Protein AF-A0A4V3N713-F1 (afdb_monomer)

Solvent-accessible surface area (backbone atoms only — not comparable to full-atom values): 6228 Å² total; per-residue (Å²): 130,63,72,67,76,34,68,59,47,44,50,29,63,74,66,36,92,89,49,89,70,81,82,90,82,59,93,72,34,17,29,60,46,79,50,85,93,51,100,53,91,20,24,35,52,76,50,43,65,58,53,52,61,76,55,60,89,72,93,76,85,87,87,91,72,35,75,45,27,55,36,70,90,65,61,43,41,74,67,60,35,52,52,21,45,52,52,41,52,52,47,65,76,67,57,84,77,85,131

Nearest PDB structures (foldseek):
  4tx1-assembly1_A  TM=9.940E-01  e=6.698E-11  Sinorhizobium meliloti 1021
  3dci-assembly1_A  TM=9.803E-01  e=1.260E-06  Agrobacterium fabrum str. C58

Sequence (99 aa):
HALEDRWPSVLGAELGGDVAVIAEGLNGRTTAFDDHLAGADRNGARVLPTILTSHAQLDLIVIMLGANDMKPWIHGNPVAAKQGMQRLIDIVRGHDYPF

Foldseek 3Di:
DDPCPDPQNVVDVVVPDVDDGDDPDDPLAALAFADPPDPDGNGCLVCVLVVCQVPPPDPDDDDDHDPNCCPVVRPNDSVVSVVSNVSSVVCVVPRDHDD

Structure (mmCIF, N/CA/C/O backbone):
data_AF-A0A4V3N713-F1
#
_entry.id   AF-A0A4V3N713-F1
#
loop_
_atom_site.group_PDB
_atom_site.id
_atom_site.type_symbol
_atom_site.label_atom_id
_atom_site.label_alt_id
_atom_site.label_comp_id
_atom_site.label_asym_id
_atom_site.label_entity_id
_atom_site.label_seq_id
_atom_site.pdbx_PDB_ins_code
_atom_site.Cartn_x
_atom_site.Cartn_y
_atom_site.Cartn_z
_atom_site.occupancy
_atom_site.B_iso_or_equiv
_atom_site.auth_seq_id
_atom_site.auth_comp_id
_atom_site.auth_asym_id
_atom_site.auth_atom_id
_atom_site.pdbx_PDB_model_num
ATOM 1 N N . HIS A 1 1 ? -11.988 -13.178 -7.560 1.00 74.50 1 HIS A N 1
ATOM 2 C CA . HIS A 1 1 ? -11.886 -13.787 -6.221 1.00 74.50 1 HIS A CA 1
ATOM 3 C C . HIS A 1 1 ? -13.016 -13.262 -5.370 1.00 74.50 1 HIS A C 1
ATOM 5 O O . HIS A 1 1 ? -13.341 -12.078 -5.519 1.00 74.50 1 HIS A O 1
ATOM 11 N N . ALA A 1 2 ? -13.611 -14.125 -4.548 1.00 93.75 2 ALA A N 1
ATOM 12 C CA . ALA A 1 2 ? -14.605 -13.695 -3.579 1.00 93.75 2 ALA A CA 1
ATOM 13 C C . ALA A 1 2 ? -13.947 -12.747 -2.554 1.00 93.75 2 ALA A C 1
ATOM 15 O O . ALA A 1 2 ? -12.719 -12.591 -2.545 1.00 93.75 2 ALA A O 1
ATOM 16 N N . LEU A 1 3 ? -14.738 -12.005 -1.783 1.00 92.81 3 LEU A N 1
ATOM 17 C CA . LEU A 1 3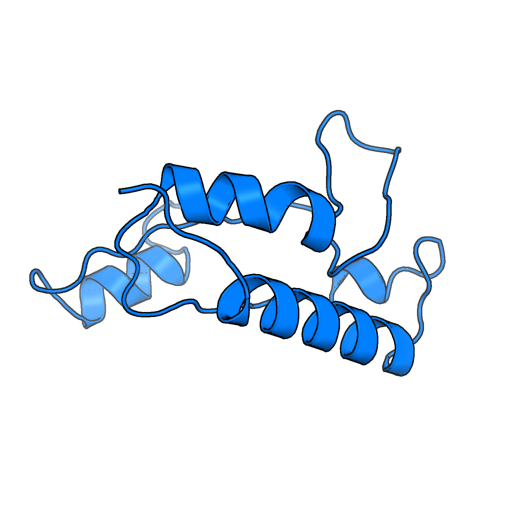 ? -14.188 -11.009 -0.856 1.00 92.81 3 LEU A CA 1
ATOM 18 C C . LEU A 1 3 ? -13.464 -11.707 0.302 1.00 92.81 3 LEU A C 1
ATOM 20 O O . LEU A 1 3 ? -12.347 -11.333 0.643 1.00 92.81 3 LEU A O 1
ATOM 24 N N . GLU A 1 4 ? -14.080 -12.761 0.815 1.00 95.81 4 GLU A N 1
ATOM 25 C CA . GLU A 1 4 ? -13.618 -13.650 1.874 1.00 95.81 4 GLU A CA 1
ATOM 26 C C . GLU A 1 4 ? -12.284 -14.342 1.562 1.00 95.81 4 GLU A C 1
ATOM 28 O O . GLU A 1 4 ? -11.499 -14.575 2.474 1.00 95.81 4 GLU A O 1
ATOM 33 N N . ASP A 1 5 ? -11.971 -14.581 0.285 1.00 96.19 5 ASP A N 1
ATOM 34 C CA . ASP A 1 5 ? -10.715 -15.221 -0.132 1.00 96.19 5 ASP A CA 1
ATOM 35 C C . ASP A 1 5 ? -9.510 -14.268 -0.078 1.00 96.19 5 ASP A C 1
ATOM 37 O O . ASP A 1 5 ? -8.359 -14.677 -0.258 1.00 96.19 5 ASP A O 1
ATOM 41 N N . ARG A 1 6 ? -9.744 -12.958 0.066 1.00 96.94 6 ARG A N 1
ATOM 42 C CA . ARG A 1 6 ? -8.663 -11.969 0.060 1.00 96.94 6 ARG A CA 1
ATOM 43 C C . ARG A 1 6 ? -7.937 -12.023 1.395 1.00 96.94 6 ARG A C 1
ATOM 45 O O . ARG A 1 6 ? -8.565 -11.975 2.447 1.00 96.94 6 ARG A O 1
ATOM 52 N N . TRP A 1 7 ? -6.606 -12.015 1.356 1.00 97.62 7 TRP A N 1
ATOM 53 C CA . TRP A 1 7 ? -5.785 -12.129 2.565 1.00 97.62 7 TRP A CA 1
ATOM 54 C C . TRP A 1 7 ? -6.136 -11.135 3.697 1.00 97.62 7 TRP A C 1
ATOM 56 O O . TRP A 1 7 ? -6.062 -11.568 4.843 1.00 97.62 7 TRP A O 1
ATOM 66 N N . PRO A 1 8 ? -6.564 -9.867 3.461 1.00 97.25 8 PRO A N 1
ATOM 67 C CA . PRO A 1 8 ? -6.963 -8.988 4.562 1.00 97.25 8 PRO A CA 1
ATOM 68 C C . PRO A 1 8 ? -8.266 -9.444 5.227 1.00 97.25 8 PRO A C 1
ATOM 70 O O . PRO A 1 8 ? -8.421 -9.299 6.433 1.00 97.25 8 PRO A O 1
ATOM 73 N N . SER A 1 9 ? -9.194 -10.015 4.453 1.00 96.62 9 SER A N 1
ATOM 74 C CA . SER A 1 9 ? -10.460 -10.549 4.963 1.00 96.62 9 SER A CA 1
ATOM 75 C C . SER A 1 9 ? -10.236 -11.823 5.771 1.00 96.62 9 SER A C 1
ATOM 77 O O . SER A 1 9 ? -10.789 -11.945 6.859 1.00 96.62 9 SER A O 1
ATOM 79 N N . VAL A 1 10 ? -9.363 -12.718 5.293 1.00 97.12 10 VAL A N 1
ATOM 80 C CA . VAL A 1 10 ? -8.922 -13.891 6.065 1.00 97.12 10 VAL A CA 1
ATOM 81 C C . VAL A 1 10 ? -8.222 -13.450 7.353 1.00 97.12 10 VAL A C 1
ATOM 83 O O . VAL A 1 10 ? -8.580 -13.916 8.426 1.00 97.12 10 VAL A O 1
ATOM 86 N N . LEU A 1 11 ? -7.285 -12.496 7.277 1.00 97.06 11 LEU A N 1
ATOM 87 C CA . LEU A 1 11 ? -6.589 -11.969 8.455 1.00 97.06 11 LEU A CA 1
ATOM 88 C C . LEU A 1 11 ? -7.565 -11.384 9.485 1.00 97.06 11 LEU A C 1
ATOM 90 O O . LEU A 1 11 ? -7.436 -11.671 10.670 1.00 97.06 11 LEU A O 1
ATOM 94 N N . GLY A 1 12 ? -8.538 -10.584 9.043 1.00 96.56 12 GLY A N 1
ATOM 95 C CA . GLY A 1 12 ? -9.554 -10.019 9.930 1.00 96.56 12 GLY A CA 1
ATOM 96 C C . GLY A 1 12 ? -10.416 -11.091 10.598 1.00 96.56 12 GLY A C 1
ATOM 97 O O . GLY A 1 12 ? -10.673 -11.006 11.794 1.00 96.56 12 GLY A O 1
ATOM 98 N N . ALA A 1 13 ? -10.813 -12.132 9.858 1.00 95.25 13 ALA A N 1
ATOM 99 C CA . ALA A 1 13 ? -11.582 -13.244 10.415 1.00 95.25 13 ALA A CA 1
ATOM 100 C C . ALA A 1 13 ? -10.798 -14.029 11.483 1.00 95.25 13 ALA A C 1
ATOM 102 O O . ALA A 1 13 ? -11.367 -14.382 12.512 1.00 95.25 13 ALA A O 1
ATOM 103 N N . GLU A 1 14 ? -9.500 -14.258 11.263 1.00 96.75 14 GLU A N 1
ATOM 104 C CA . GLU A 1 14 ? -8.629 -14.986 12.198 1.00 96.75 14 GLU A CA 1
ATOM 105 C C . GLU A 1 14 ? -8.262 -14.165 13.448 1.00 96.75 14 GLU A C 1
ATOM 107 O O . GLU A 1 14 ? -8.112 -14.726 14.532 1.00 96.75 14 GLU A O 1
ATOM 112 N N . LEU A 1 15 ? -8.128 -12.836 13.329 1.00 95.69 15 LEU A N 1
ATOM 113 C CA . LEU A 1 15 ? -7.857 -11.949 14.471 1.00 95.69 15 LEU A CA 1
ATOM 114 C C . LEU A 1 15 ? -9.101 -11.672 15.332 1.00 95.69 15 LEU A C 1
ATOM 116 O O . LEU A 1 15 ? -8.965 -11.298 16.496 1.00 95.69 15 LEU A O 1
ATOM 120 N N . GLY A 1 16 ? -10.303 -11.877 14.789 1.00 92.06 16 GLY A N 1
ATOM 121 C CA . GLY A 1 16 ? -11.561 -11.698 15.510 1.00 92.06 16 GLY A CA 1
ATOM 122 C C . GLY A 1 16 ? -12.034 -10.241 15.596 1.00 92.06 16 GLY A C 1
ATOM 123 O O . GLY A 1 16 ? -11.601 -9.370 14.847 1.00 92.06 16 GLY A O 1
ATOM 124 N N . GLY A 1 17 ? -12.988 -9.978 16.497 1.00 88.69 17 GLY A N 1
ATOM 125 C CA . GLY A 1 17 ? -13.733 -8.710 16.553 1.00 88.69 17 GLY A CA 1
ATOM 126 C C . GLY A 1 17 ? -12.985 -7.511 17.144 1.00 88.69 17 GLY A C 1
ATOM 127 O O . GLY A 1 17 ? -13.477 -6.391 17.032 1.00 88.69 17 GLY A O 1
ATOM 128 N N . ASP A 1 18 ? -11.817 -7.729 17.747 1.00 90.88 18 ASP A N 1
ATOM 129 C CA . ASP A 1 18 ? -11.049 -6.674 18.419 1.00 90.88 18 ASP A CA 1
ATOM 130 C C . ASP A 1 18 ? -10.133 -5.894 17.459 1.00 90.88 18 ASP A C 1
ATOM 132 O O . ASP A 1 18 ? -9.562 -4.874 17.840 1.00 90.88 18 ASP A O 1
ATOM 136 N N . VAL A 1 19 ? -9.985 -6.355 16.210 1.00 95.00 19 VAL A N 1
ATOM 137 C CA . VAL A 1 19 ? -9.116 -5.731 15.205 1.00 95.00 19 VAL A CA 1
ATOM 138 C C . VAL A 1 19 ? -9.916 -5.353 13.963 1.00 95.00 19 VAL A C 1
ATOM 140 O O . VAL A 1 19 ? -10.470 -6.204 13.268 1.00 95.00 19 VAL A O 1
ATOM 143 N N . ALA A 1 20 ? -9.916 -4.064 13.625 1.00 95.38 20 ALA A N 1
ATOM 144 C CA . ALA A 1 20 ? -10.453 -3.577 12.361 1.00 95.38 20 ALA A CA 1
ATOM 145 C C . ALA A 1 20 ? -9.375 -3.640 11.266 1.00 95.38 20 ALA A C 1
ATOM 147 O O . ALA A 1 20 ? -8.390 -2.905 11.301 1.00 95.38 20 ALA A O 1
AT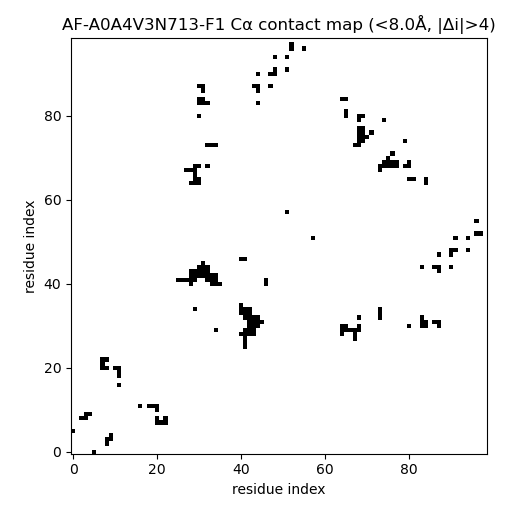OM 148 N N . VAL A 1 21 ? -9.559 -4.511 10.269 1.00 96.94 21 VAL A N 1
ATOM 149 C CA . VAL A 1 21 ? -8.639 -4.626 9.125 1.00 96.94 21 VAL A CA 1
ATOM 150 C C . VAL A 1 21 ? -9.154 -3.807 7.942 1.00 96.94 21 VAL A C 1
ATOM 152 O O . VAL A 1 21 ? -10.246 -4.053 7.431 1.00 96.94 21 VAL A O 1
ATOM 155 N N . ILE A 1 22 ? -8.337 -2.866 7.462 1.00 97.31 22 ILE A N 1
ATOM 156 C CA . ILE A 1 22 ? -8.644 -2.012 6.306 1.00 97.31 22 ILE A CA 1
ATOM 157 C C . ILE A 1 22 ? -7.826 -2.479 5.095 1.00 97.31 22 ILE A C 1
ATOM 159 O O . ILE A 1 22 ? -6.597 -2.546 5.135 1.00 97.31 22 ILE A O 1
ATOM 163 N N . ALA A 1 23 ? -8.507 -2.808 3.994 1.00 97.50 23 ALA A N 1
ATOM 164 C CA . ALA A 1 23 ? -7.878 -3.319 2.778 1.00 97.50 23 ALA A CA 1
ATOM 165 C C . ALA A 1 23 ? -7.635 -2.209 1.737 1.00 97.50 23 ALA A C 1
ATOM 167 O O . ALA A 1 23 ? -8.521 -1.876 0.956 1.00 97.50 23 ALA A O 1
ATOM 168 N N . GLU A 1 24 ? -6.400 -1.708 1.659 1.00 97.81 24 GLU A N 1
ATOM 169 C CA . GLU A 1 24 ? -5.970 -0.657 0.716 1.00 97.81 24 GLU A CA 1
ATOM 170 C C . GLU A 1 24 ? -5.146 -1.213 -0.460 1.00 97.81 24 GLU A C 1
ATOM 172 O O . GLU A 1 24 ? -3.997 -0.834 -0.704 1.00 97.81 24 GLU A O 1
ATOM 177 N N . GLY A 1 25 ? -5.722 -2.165 -1.197 1.00 96.19 25 GLY A N 1
ATOM 178 C CA . GLY A 1 25 ? -5.086 -2.792 -2.361 1.00 96.19 25 GLY A CA 1
ATOM 179 C C . GLY A 1 25 ? -5.428 -2.093 -3.681 1.00 96.19 25 GLY A C 1
ATOM 180 O O . GLY A 1 25 ? -6.598 -1.972 -4.029 1.00 96.19 25 GLY A O 1
ATOM 181 N N . LEU A 1 26 ? -4.413 -1.711 -4.467 1.00 96.75 26 LEU A N 1
ATOM 182 C CA . LEU A 1 26 ? -4.588 -1.159 -5.819 1.00 96.75 26 LEU A CA 1
ATOM 183 C C . LEU A 1 26 ? -3.772 -1.947 -6.846 1.00 96.75 26 LEU A C 1
ATOM 185 O O . LEU A 1 26 ? -2.543 -2.029 -6.770 1.00 96.75 26 LEU A O 1
ATOM 189 N N . ASN A 1 27 ? -4.457 -2.481 -7.856 1.00 96.00 27 ASN A N 1
ATOM 190 C CA . ASN A 1 27 ? -3.815 -3.215 -8.941 1.00 96.00 27 ASN A CA 1
ATOM 191 C C . ASN A 1 27 ? -2.821 -2.328 -9.693 1.00 96.00 27 ASN A C 1
ATOM 193 O O . ASN A 1 27 ? -3.164 -1.247 -10.175 1.00 96.00 27 ASN A O 1
ATOM 197 N N . GLY A 1 28 ? -1.596 -2.832 -9.840 1.00 95.56 28 GLY A N 1
ATOM 198 C CA . GLY A 1 28 ? -0.509 -2.132 -10.517 1.00 95.56 28 GLY A CA 1
ATOM 199 C C . GLY A 1 28 ? 0.247 -1.126 -9.650 1.00 95.56 28 GLY A C 1
ATOM 200 O O . GLY A 1 28 ? 1.209 -0.556 -10.151 1.00 95.56 28 GLY A O 1
ATOM 201 N N . ARG A 1 29 ? -0.129 -0.931 -8.374 1.00 97.75 29 ARG A N 1
ATOM 202 C CA . ARG A 1 29 ?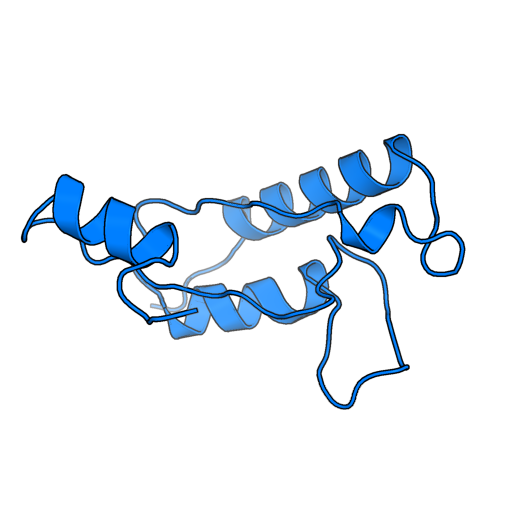 0.599 -0.036 -7.464 1.00 97.75 29 ARG A CA 1
ATOM 203 C C . ARG A 1 29 ? 2.069 -0.455 -7.356 1.00 97.75 29 ARG A C 1
ATOM 205 O O . ARG A 1 29 ? 2.368 -1.635 -7.147 1.00 97.75 29 ARG A O 1
ATOM 212 N N . THR A 1 30 ? 2.962 0.506 -7.532 1.00 97.75 30 THR A N 1
ATOM 213 C CA . THR A 1 30 ? 4.410 0.377 -7.340 1.00 97.75 30 THR A CA 1
ATOM 214 C C . THR A 1 30 ? 4.776 0.904 -5.952 1.00 97.75 30 THR A C 1
ATOM 216 O O . THR A 1 30 ? 3.945 1.517 -5.275 1.00 97.75 30 THR A O 1
ATOM 219 N N . THR A 1 31 ? 6.015 0.701 -5.508 1.0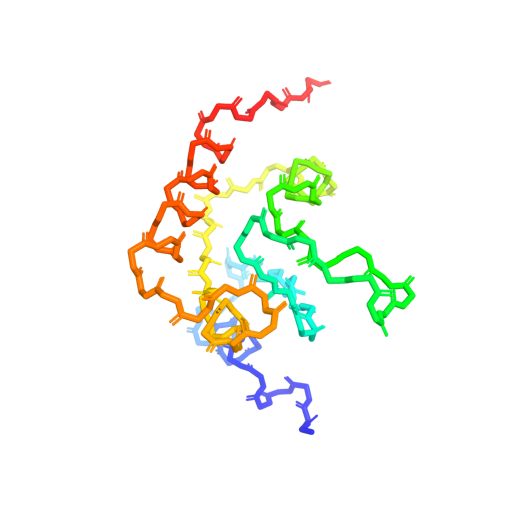0 98.19 31 THR A N 1
ATOM 220 C CA . THR A 1 31 ? 6.472 1.313 -4.254 1.00 98.19 31 THR A CA 1
ATOM 221 C C . THR A 1 31 ? 6.528 2.841 -4.355 1.00 98.19 31 THR A C 1
ATOM 223 O O . THR A 1 31 ? 5.871 3.524 -3.576 1.00 98.19 31 THR A O 1
ATOM 226 N N . ALA A 1 32 ? 7.262 3.393 -5.325 1.00 97.38 32 ALA A N 1
ATOM 227 C CA . ALA A 1 32 ? 7.469 4.840 -5.451 1.00 97.38 32 ALA A CA 1
ATOM 228 C C . ALA A 1 32 ? 7.608 5.335 -6.907 1.00 97.38 32 ALA A C 1
ATOM 230 O O . ALA A 1 32 ? 8.122 6.429 -7.141 1.00 97.38 32 ALA A O 1
ATOM 231 N N . PHE A 1 33 ? 7.178 4.539 -7.889 1.00 96.12 33 PHE A N 1
ATOM 232 C CA . PHE A 1 33 ? 7.385 4.810 -9.315 1.00 96.12 33 PHE A CA 1
ATOM 233 C C . PHE A 1 33 ? 6.078 5.141 -10.033 1.00 96.12 33 PHE A C 1
ATOM 235 O O . PHE A 1 33 ? 5.019 4.596 -9.719 1.00 96.12 33 PHE A O 1
ATOM 242 N N . ASP A 1 34 ? 6.161 6.000 -11.040 1.00 94.19 34 ASP A N 1
ATOM 243 C CA . ASP A 1 34 ? 4.996 6.369 -11.832 1.00 94.19 34 ASP A CA 1
ATOM 244 C C . ASP A 1 34 ? 4.654 5.308 -12.880 1.00 94.19 34 ASP A C 1
ATOM 246 O O . ASP A 1 34 ? 5.523 4.766 -13.560 1.00 94.19 34 ASP A O 1
ATOM 250 N N . ASP A 1 35 ? 3.357 5.029 -13.006 1.00 91.69 35 ASP A N 1
ATOM 251 C CA . ASP A 1 35 ? 2.772 4.234 -14.083 1.00 91.69 35 ASP A CA 1
ATOM 252 C C . ASP A 1 35 ? 1.589 5.019 -14.658 1.00 91.69 35 ASP A C 1
ATOM 254 O O . ASP A 1 35 ? 0.495 5.027 -14.095 1.00 91.69 35 ASP A O 1
ATOM 258 N N . HIS A 1 36 ? 1.822 5.703 -15.778 1.00 90.19 36 HIS A N 1
ATOM 259 C CA . HIS A 1 36 ? 0.821 6.544 -16.442 1.00 90.19 36 HIS A CA 1
ATOM 260 C C . HIS A 1 36 ? -0.134 5.759 -17.352 1.00 90.19 36 HIS A C 1
ATOM 262 O O . HIS A 1 36 ? -0.975 6.355 -18.021 1.00 90.19 36 HIS A O 1
ATOM 268 N N . LEU A 1 37 ? -0.020 4.428 -17.408 1.00 88.50 37 LEU A N 1
ATOM 269 C CA . LEU A 1 37 ? -0.850 3.592 -18.281 1.00 88.50 37 LEU A CA 1
ATOM 270 C C . LEU A 1 37 ? -2.231 3.280 -17.683 1.00 88.50 37 LEU A C 1
ATOM 272 O O . LEU A 1 37 ? -3.030 2.583 -18.308 1.00 88.50 37 LEU A O 1
ATOM 276 N N . ALA A 1 38 ? -2.522 3.763 -16.474 1.00 87.38 38 ALA A N 1
ATOM 277 C CA . ALA A 1 38 ? -3.807 3.596 -15.808 1.00 87.38 38 ALA A CA 1
ATOM 278 C C . ALA A 1 38 ? -4.419 4.945 -15.422 1.00 87.38 38 ALA A C 1
ATOM 280 O O . ALA A 1 38 ? -3.714 5.910 -15.156 1.00 87.38 38 ALA A O 1
ATOM 281 N N . GLY A 1 39 ? -5.751 4.990 -15.326 1.00 89.88 39 GLY A N 1
ATOM 282 C CA . GLY A 1 39 ? -6.486 6.184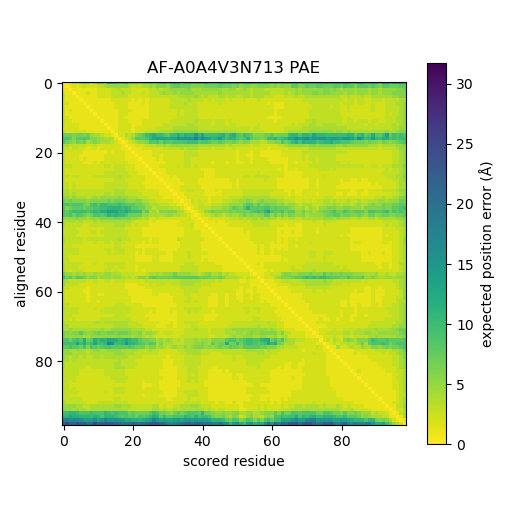 -14.885 1.00 89.88 39 GLY A CA 1
ATOM 283 C C . GLY A 1 39 ? -6.408 6.468 -13.379 1.00 89.88 39 GLY A C 1
ATOM 284 O O . GLY A 1 39 ? -7.072 7.382 -12.907 1.00 89.88 39 GLY A O 1
ATOM 285 N N . ALA A 1 40 ? -5.643 5.678 -12.624 1.00 94.25 40 ALA A N 1
ATOM 286 C CA . ALA A 1 40 ? -5.438 5.846 -11.190 1.00 94.25 40 ALA A CA 1
ATOM 287 C C . ALA A 1 40 ? -3.949 6.039 -10.901 1.00 94.25 40 ALA A C 1
ATOM 289 O O . ALA A 1 40 ? -3.113 5.399 -11.543 1.00 94.25 40 ALA A O 1
ATOM 290 N N . ASP A 1 41 ? -3.628 6.862 -9.903 1.00 96.25 41 ASP A N 1
ATOM 291 C CA . ASP A 1 41 ? -2.247 7.021 -9.460 1.00 96.25 41 ASP A CA 1
ATOM 292 C C . ASP A 1 41 ? -1.758 5.741 -8.765 1.00 96.25 41 ASP A C 1
ATOM 294 O O . ASP A 1 41 ? -2.269 5.318 -7.725 1.00 96.25 41 ASP A O 1
ATOM 298 N N . ARG A 1 42 ? -0.773 5.096 -9.390 1.00 96.50 42 ARG A N 1
ATOM 299 C CA . ARG A 1 42 ? -0.154 3.848 -8.933 1.00 96.50 42 ARG A CA 1
ATOM 300 C C . ARG A 1 42 ? 1.136 4.070 -8.153 1.00 96.50 42 ARG A C 1
ATOM 302 O O . ARG A 1 42 ? 1.720 3.086 -7.699 1.00 96.50 42 ARG A O 1
ATOM 309 N N . ASN A 1 43 ? 1.570 5.311 -7.965 1.00 97.88 43 ASN A N 1
ATOM 310 C CA . ASN A 1 43 ? 2.748 5.618 -7.172 1.00 97.88 43 ASN A CA 1
ATOM 311 C C . ASN A 1 43 ? 2.413 5.529 -5.678 1.00 97.88 43 ASN A C 1
ATOM 313 O O . ASN A 1 43 ? 1.812 6.444 -5.112 1.00 97.88 43 ASN A O 1
ATOM 317 N N . GLY A 1 44 ? 2.817 4.428 -5.032 1.00 97.94 44 GLY A N 1
ATOM 318 C CA . GLY A 1 44 ? 2.549 4.182 -3.615 1.00 97.94 44 GLY A CA 1
ATOM 319 C C . GLY A 1 44 ? 2.985 5.337 -2.714 1.00 97.94 44 GLY A C 1
ATOM 320 O O . GLY A 1 44 ? 2.206 5.790 -1.882 1.00 97.94 44 GLY A O 1
ATOM 321 N N . ALA A 1 45 ? 4.190 5.867 -2.921 1.00 98.31 45 ALA A N 1
ATOM 322 C CA . ALA A 1 45 ? 4.738 6.950 -2.111 1.00 98.31 45 ALA A CA 1
ATOM 323 C C . ALA A 1 45 ? 3.953 8.261 -2.240 1.00 98.31 45 A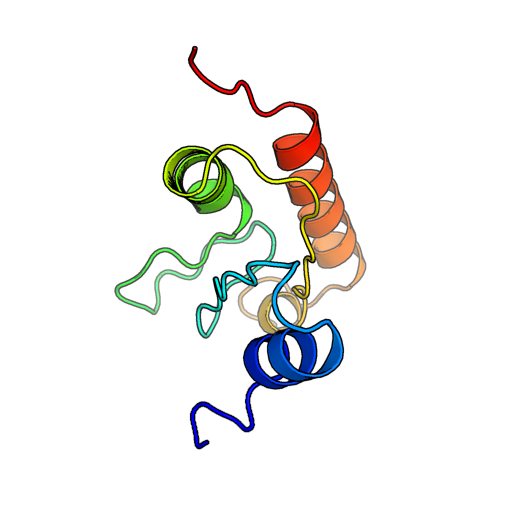LA A C 1
ATOM 325 O O . ALA A 1 45 ? 3.884 9.022 -1.277 1.00 98.31 45 ALA A O 1
ATOM 326 N N . ARG A 1 46 ? 3.352 8.532 -3.404 1.00 97.69 46 ARG A N 1
ATOM 327 C CA . ARG A 1 46 ? 2.547 9.743 -3.600 1.00 97.69 46 ARG A CA 1
ATOM 328 C C . ARG A 1 46 ? 1.180 9.640 -2.932 1.00 97.69 46 ARG A C 1
ATOM 330 O O . ARG A 1 46 ? 0.731 10.609 -2.331 1.00 97.69 46 ARG A O 1
ATOM 337 N N . VAL A 1 47 ? 0.535 8.478 -3.021 1.00 97.69 47 VAL A N 1
ATOM 338 C CA . VAL A 1 47 ? -0.831 8.287 -2.504 1.00 97.69 47 VAL A CA 1
ATOM 339 C C . VAL A 1 47 ? -0.873 7.953 -1.012 1.00 97.69 47 VAL A C 1
ATOM 341 O O . VAL A 1 47 ? -1.876 8.220 -0.354 1.00 97.69 47 VAL A O 1
ATOM 344 N N . LEU A 1 48 ? 0.203 7.379 -0.463 1.00 97.88 48 LEU A N 1
ATOM 345 C CA . LEU A 1 48 ? 0.236 6.881 0.912 1.00 97.88 48 LEU A CA 1
ATOM 346 C C . LEU A 1 48 ? -0.108 7.946 1.972 1.00 97.88 48 LEU A C 1
ATOM 348 O O . LEU A 1 48 ? -0.934 7.625 2.820 1.00 97.88 48 LEU A O 1
ATOM 352 N N . PRO A 1 49 ? 0.409 9.193 1.938 1.00 97.19 49 PRO A N 1
ATOM 353 C CA . PRO A 1 49 ? 0.040 10.203 2.935 1.00 97.19 49 PRO A CA 1
ATOM 354 C C . PRO A 1 49 ? -1.469 10.468 2.994 1.00 97.19 49 PRO A C 1
ATOM 356 O O . PRO A 1 49 ? -2.040 10.590 4.074 1.00 97.19 49 PRO A O 1
ATOM 359 N N . THR A 1 50 ? -2.139 10.507 1.838 1.00 96.81 50 THR A N 1
ATOM 360 C CA . THR A 1 50 ? -3.595 10.677 1.778 1.00 96.81 50 THR A CA 1
ATOM 361 C C . THR A 1 50 ? -4.310 9.486 2.407 1.00 96.81 50 THR A C 1
ATOM 363 O O . THR A 1 50 ? -5.208 9.691 3.215 1.00 96.81 50 THR A O 1
ATOM 366 N N . ILE A 1 51 ? -3.879 8.259 2.096 1.00 97.19 51 ILE A N 1
ATOM 367 C CA . ILE A 1 51 ? -4.454 7.029 2.662 1.00 97.19 51 ILE A CA 1
ATOM 368 C C . ILE A 1 51 ? -4.292 6.998 4.190 1.00 97.19 51 ILE A C 1
ATOM 370 O O . ILE A 1 51 ? -5.251 6.691 4.894 1.00 97.19 51 ILE A O 1
ATOM 374 N N . LEU A 1 52 ? -3.108 7.351 4.705 1.00 97.12 52 LEU A N 1
ATOM 375 C CA . LEU A 1 52 ? -2.836 7.394 6.146 1.00 97.12 52 LEU A CA 1
ATOM 376 C C . LEU A 1 52 ? -3.758 8.380 6.867 1.00 97.12 52 LEU A C 1
ATOM 378 O O . LEU A 1 52 ? -4.321 8.042 7.903 1.00 97.12 52 LEU A O 1
ATOM 382 N N . THR A 1 53 ? -3.954 9.577 6.311 1.00 96.25 53 THR A N 1
ATOM 383 C CA . THR A 1 53 ? -4.865 10.568 6.898 1.00 96.25 53 THR A CA 1
ATOM 384 C C . THR A 1 53 ? -6.333 10.158 6.765 1.00 96.25 53 THR A C 1
ATOM 386 O O . THR A 1 53 ? -7.110 10.389 7.686 1.00 96.25 53 THR A O 1
ATOM 389 N N . SER A 1 54 ? -6.739 9.539 5.651 1.00 96.06 54 SER A N 1
ATOM 390 C CA . SER A 1 54 ? -8.125 9.085 5.454 1.00 96.06 54 SER A CA 1
ATOM 391 C C . SER A 1 54 ? -8.547 7.994 6.439 1.00 96.06 54 SER A C 1
ATOM 393 O O . SER A 1 54 ? -9.712 7.957 6.823 1.00 96.06 54 SER A O 1
ATOM 395 N N . HIS A 1 55 ? -7.608 7.148 6.863 1.00 95.75 55 HIS A N 1
ATOM 396 C CA . HIS A 1 55 ? -7.838 6.071 7.831 1.00 95.75 55 HIS A CA 1
ATOM 397 C C . HIS A 1 55 ? -7.178 6.354 9.184 1.00 95.75 55 HIS A C 1
ATOM 399 O O . HIS A 1 55 ? -6.799 5.415 9.875 1.00 95.75 55 HIS A O 1
ATOM 405 N N . ALA A 1 56 ? -6.976 7.630 9.531 1.00 91.44 56 ALA A N 1
ATOM 406 C CA . ALA A 1 56 ? -6.234 8.033 10.724 1.00 91.44 56 ALA A CA 1
ATOM 407 C C . ALA A 1 56 ? -6.725 7.327 12.001 1.00 91.44 56 ALA A C 1
ATOM 409 O O . ALA A 1 56 ? -7.906 7.008 12.125 1.00 91.44 56 ALA A O 1
ATOM 410 N N . GLN A 1 57 ? -5.802 7.169 12.961 1.00 88.50 57 GLN A N 1
ATOM 411 C CA . GLN A 1 57 ? -5.860 6.218 14.088 1.00 88.50 57 GLN A CA 1
ATOM 412 C C . GLN A 1 57 ? -5.511 4.776 13.668 1.00 88.50 57 GLN A C 1
ATOM 414 O O . GLN A 1 57 ? -6.288 3.847 13.856 1.00 88.50 57 GLN A O 1
ATOM 419 N N . LEU A 1 58 ? -4.314 4.596 13.091 1.00 93.94 58 LEU A N 1
ATOM 420 C CA . LEU A 1 58 ? -3.769 3.289 12.702 1.00 93.94 58 LEU A CA 1
ATOM 421 C C . LEU A 1 58 ? -2.765 2.780 13.743 1.00 93.94 58 LEU A C 1
ATOM 423 O O . LEU A 1 58 ? -1.753 3.435 13.988 1.00 93.94 58 LEU A O 1
ATOM 427 N N . ASP A 1 59 ? -2.988 1.579 14.274 1.00 95.31 59 ASP A N 1
ATOM 428 C CA . ASP A 1 59 ? -2.051 0.920 15.200 1.00 95.31 59 ASP A CA 1
ATOM 429 C C . ASP A 1 59 ? -0.961 0.110 14.477 1.00 95.31 59 ASP A C 1
ATOM 431 O O . ASP A 1 59 ? 0.161 -0.038 14.966 1.00 95.31 59 ASP A O 1
ATOM 435 N N . LEU A 1 60 ? -1.282 -0.430 13.296 1.00 96.19 60 LEU A N 1
ATOM 436 C CA . LEU A 1 60 ? -0.391 -1.270 12.500 1.00 96.19 60 LEU A CA 1
ATOM 437 C C . LEU A 1 60 ? -0.612 -1.036 11.005 1.00 96.19 60 LEU A C 1
ATOM 439 O O . LEU A 1 60 ? -1.741 -0.975 10.526 1.00 96.19 60 LEU A O 1
ATOM 443 N N . ILE A 1 61 ? 0.487 -0.983 10.251 1.00 97.69 61 ILE A N 1
ATOM 444 C CA . ILE A 1 61 ? 0.471 -0.891 8.789 1.00 97.69 61 ILE A CA 1
ATOM 445 C C . ILE A 1 61 ? 1.253 -2.069 8.213 1.00 97.69 61 ILE A C 1
ATOM 447 O O . ILE A 1 61 ? 2.426 -2.269 8.527 1.00 97.69 61 ILE A O 1
ATOM 451 N N . VAL A 1 62 ? 0.606 -2.827 7.327 1.00 98.12 62 VAL A N 1
ATOM 452 C CA . VAL A 1 62 ? 1.218 -3.937 6.589 1.00 98.12 62 VAL A CA 1
ATOM 453 C C . VAL A 1 62 ? 1.412 -3.515 5.137 1.00 98.12 62 VAL A C 1
ATOM 455 O O . VAL A 1 62 ? 0.444 -3.251 4.425 1.00 98.12 62 VAL A O 1
ATOM 458 N N . ILE A 1 63 ? 2.665 -3.466 4.677 1.00 98.06 63 ILE A N 1
ATOM 459 C CA . ILE A 1 63 ? 3.000 -3.098 3.295 1.00 98.06 63 ILE A CA 1
ATOM 460 C C . ILE A 1 63 ? 3.470 -4.336 2.534 1.00 98.06 63 ILE A C 1
ATOM 462 O O . ILE A 1 63 ? 4.513 -4.909 2.840 1.00 98.06 63 ILE A O 1
ATOM 466 N N . MET A 1 64 ? 2.724 -4.706 1.492 1.00 98.06 64 MET A N 1
ATOM 467 C CA . MET A 1 64 ? 3.085 -5.776 0.560 1.00 98.06 64 MET A CA 1
ATOM 468 C C . MET A 1 64 ? 3.122 -5.224 -0.872 1.00 98.06 64 MET A C 1
ATOM 470 O O . MET A 1 64 ? 2.139 -5.281 -1.608 1.00 98.06 64 MET A O 1
ATOM 474 N N . LEU A 1 65 ? 4.263 -4.643 -1.252 1.00 98.06 65 LEU A N 1
ATOM 475 C CA . LEU A 1 65 ? 4.528 -4.051 -2.572 1.00 98.06 65 LEU A CA 1
ATOM 476 C C . LEU A 1 65 ? 5.915 -4.464 -3.089 1.00 98.06 65 LEU A C 1
ATOM 478 O O . LEU A 1 65 ? 6.704 -5.056 -2.358 1.00 98.06 65 LEU A O 1
ATOM 482 N N . GLY A 1 66 ? 6.202 -4.165 -4.360 1.00 96.62 66 GLY A N 1
ATOM 483 C CA . GLY A 1 66 ? 7.464 -4.506 -5.033 1.00 96.62 66 GLY A CA 1
ATOM 484 C C . GLY A 1 66 ? 7.289 -5.370 -6.285 1.00 96.62 66 GLY A C 1
ATOM 485 O O . GLY A 1 66 ? 8.157 -5.388 -7.152 1.00 96.62 66 GLY A O 1
ATOM 486 N N . ALA A 1 67 ? 6.154 -6.064 -6.429 1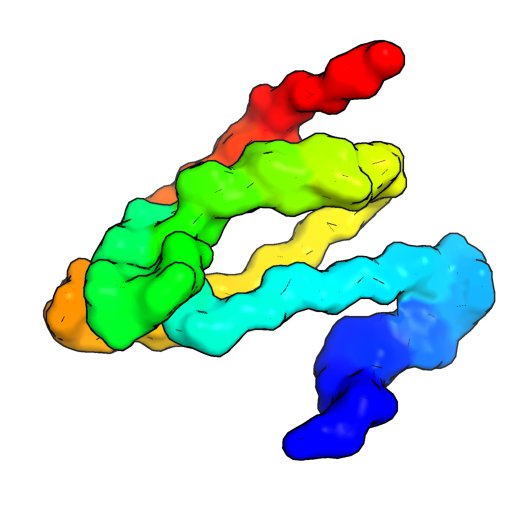.00 97.19 67 ALA A N 1
ATOM 487 C CA . ALA A 1 67 ? 5.912 -6.930 -7.586 1.00 97.19 67 ALA A CA 1
ATOM 488 C C . ALA A 1 67 ? 5.813 -6.143 -8.908 1.00 97.19 67 ALA A C 1
ATOM 490 O O . ALA A 1 67 ? 6.345 -6.576 -9.927 1.00 97.19 67 ALA A O 1
ATOM 491 N N . ASN A 1 68 ? 5.153 -4.978 -8.902 1.00 96.88 68 ASN A N 1
ATOM 492 C CA . ASN A 1 68 ? 5.007 -4.145 -10.103 1.00 96.88 68 ASN A CA 1
ATOM 493 C C . ASN A 1 68 ? 6.285 -3.389 -10.453 1.00 96.88 68 ASN A C 1
ATOM 495 O O . ASN A 1 68 ? 6.523 -3.100 -11.619 1.00 96.88 68 ASN A O 1
ATOM 499 N N . ASP A 1 69 ? 7.112 -3.111 -9.458 1.00 96.50 69 ASP A N 1
ATOM 500 C CA . ASP A 1 69 ? 8.418 -2.497 -9.609 1.00 96.50 69 ASP A CA 1
ATOM 501 C C . ASP A 1 69 ? 9.302 -3.386 -10.517 1.00 96.50 69 ASP A C 1
ATOM 503 O O . ASP A 1 69 ? 9.964 -2.912 -11.439 1.00 96.50 69 ASP A O 1
ATOM 507 N N . MET A 1 70 ? 9.180 -4.714 -10.412 1.00 96.62 70 MET A N 1
ATOM 508 C CA . MET A 1 70 ? 9.936 -5.652 -11.255 1.00 96.62 70 MET A CA 1
ATOM 509 C C . MET A 1 70 ? 9.551 -5.637 -12.745 1.00 96.62 70 MET A C 1
ATOM 511 O O . MET A 1 70 ? 10.209 -6.295 -13.551 1.00 96.62 70 MET A O 1
ATOM 515 N N . LYS A 1 71 ? 8.528 -4.879 -13.154 1.00 93.62 71 LYS A N 1
ATOM 516 C CA . LYS A 1 71 ? 8.237 -4.666 -14.575 1.00 93.62 71 LYS A CA 1
ATOM 517 C C . LYS A 1 71 ? 9.383 -3.871 -15.221 1.00 93.62 71 LYS A C 1
ATOM 519 O O . LYS A 1 71 ? 9.696 -2.782 -14.736 1.00 93.62 71 LYS A O 1
ATOM 524 N N . PRO A 1 72 ? 9.964 -4.339 -16.344 1.00 92.75 72 PRO A N 1
ATOM 525 C CA . PRO A 1 72 ? 11.084 -3.654 -16.996 1.00 92.75 72 PRO A CA 1
ATOM 526 C C . PRO A 1 72 ? 10.795 -2.202 -17.397 1.00 92.75 72 PRO A C 1
ATOM 528 O O . PRO A 1 72 ? 11.692 -1.371 -17.374 1.00 92.75 72 PRO A O 1
ATOM 531 N N . TRP A 1 73 ? 9.542 -1.886 -17.741 1.00 89.69 73 TRP A N 1
ATOM 532 C CA . TRP A 1 73 ? 9.120 -0.533 -18.123 1.00 89.69 73 TRP A CA 1
ATOM 533 C C . TRP A 1 73 ? 8.789 0.383 -16.936 1.00 89.69 73 TRP A C 1
ATOM 535 O O . TRP A 1 73 ? 8.510 1.556 -17.149 1.00 89.69 73 TRP A O 1
ATOM 545 N N . ILE A 1 74 ? 8.798 -0.141 -15.707 1.00 90.81 74 ILE A N 1
ATOM 546 C CA . ILE A 1 74 ? 8.754 0.666 -14.484 1.00 90.81 74 ILE A CA 1
ATOM 547 C C . ILE A 1 74 ? 10.186 0.901 -14.018 1.00 90.81 74 ILE A C 1
ATOM 549 O O . ILE A 1 74 ? 10.657 2.034 -14.019 1.00 90.81 74 ILE A O 1
ATOM 553 N N . HIS A 1 75 ? 10.900 -0.177 -13.674 1.00 89.25 75 HIS A N 1
ATOM 554 C CA . HIS A 1 75 ? 12.352 -0.117 -13.497 1.00 89.25 75 HIS A CA 1
ATOM 555 C C . HIS A 1 75 ? 13.046 -1.492 -13.560 1.00 89.25 75 HIS A C 1
ATOM 557 O O . HIS A 1 75 ? 14.194 -1.564 -13.989 1.00 89.25 75 HIS A O 1
ATOM 563 N N . GLY A 1 76 ? 12.394 -2.580 -13.117 1.00 87.88 76 GLY A N 1
ATOM 564 C CA . GLY A 1 76 ? 12.915 -3.946 -13.245 1.00 87.88 76 GLY A CA 1
ATOM 565 C C . GLY A 1 76 ? 14.134 -4.310 -12.381 1.00 87.88 76 GLY A C 1
ATOM 566 O O . GLY A 1 76 ? 14.855 -5.237 -12.737 1.00 87.88 76 GLY A O 1
ATOM 567 N N . ASN A 1 77 ? 14.413 -3.605 -11.275 1.00 92.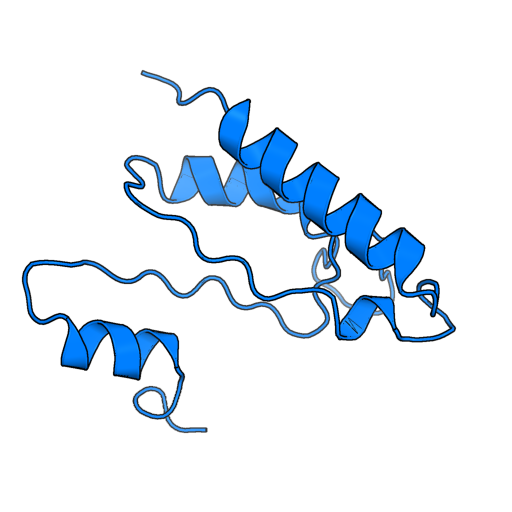88 77 ASN A N 1
ATOM 568 C CA . ASN A 1 77 ? 15.647 -3.786 -10.484 1.00 92.88 77 ASN A CA 1
ATOM 569 C C . ASN A 1 77 ? 15.394 -3.972 -8.970 1.00 92.88 77 ASN A C 1
ATOM 571 O O . ASN A 1 77 ? 15.091 -3.007 -8.289 1.00 92.88 77 ASN A O 1
ATOM 575 N N . PRO A 1 78 ? 15.649 -5.127 -8.342 1.00 93.31 78 PRO A N 1
ATOM 576 C CA . PRO A 1 78 ? 15.321 -5.347 -6.923 1.00 93.31 78 PRO A CA 1
ATOM 577 C C . PRO A 1 78 ? 15.857 -4.281 -5.939 1.00 93.31 78 PRO A C 1
ATOM 579 O O . PRO A 1 78 ? 15.202 -3.983 -4.939 1.00 93.31 78 PRO A O 1
ATOM 582 N N . VAL A 1 79 ? 16.999 -3.644 -6.228 1.00 95.75 79 VAL A N 1
ATOM 583 C CA . VAL A 1 79 ? 17.566 -2.568 -5.394 1.00 95.75 79 VAL A CA 1
ATOM 584 C C . VAL A 1 79 ? 16.669 -1.330 -5.369 1.00 95.75 79 VAL A C 1
ATOM 586 O O . VAL A 1 79 ? 16.456 -0.749 -4.305 1.00 95.75 79 VAL A O 1
ATOM 589 N N . ALA A 1 80 ? 16.109 -0.938 -6.510 1.00 94.38 80 ALA A N 1
ATOM 590 C CA . ALA A 1 80 ? 15.235 0.230 -6.571 1.00 94.38 80 ALA A CA 1
ATOM 591 C C . ALA A 1 80 ? 13.871 -0.042 -5.904 1.00 94.38 80 ALA A C 1
ATOM 593 O O . ALA A 1 80 ? 13.326 0.851 -5.263 1.00 94.38 80 ALA A O 1
ATOM 594 N N . ALA A 1 81 ? 13.372 -1.285 -5.928 1.00 96.00 81 ALA A N 1
ATOM 595 C CA . ALA A 1 81 ? 12.158 -1.662 -5.201 1.00 96.00 81 ALA A CA 1
ATOM 596 C C . ALA A 1 81 ? 12.387 -1.623 -3.683 1.00 96.00 81 ALA A C 1
ATOM 598 O O . ALA A 1 81 ? 11.543 -1.130 -2.938 1.00 96.00 81 ALA A O 1
ATOM 599 N N . LYS A 1 82 ? 13.569 -2.057 -3.216 1.00 97.50 82 LYS A N 1
ATOM 600 C CA . LYS A 1 82 ? 13.987 -1.876 -1.817 1.00 97.50 82 LYS A CA 1
ATOM 601 C C . LYS A 1 82 ? 14.017 -0.393 -1.430 1.00 97.50 82 LYS A C 1
ATOM 603 O O . LYS A 1 82 ? 13.535 -0.039 -0.359 1.00 97.50 82 LYS A O 1
ATOM 608 N N . GLN A 1 83 ? 14.590 0.470 -2.269 1.00 97.75 83 GLN A N 1
ATOM 609 C CA . GLN A 1 83 ? 14.646 1.913 -1.999 1.00 97.75 83 GLN A CA 1
ATOM 610 C C . GLN A 1 83 ? 13.250 2.540 -1.948 1.00 97.75 83 GLN A C 1
ATOM 612 O O . GLN A 1 83 ? 12.969 3.328 -1.049 1.00 97.75 83 GLN A O 1
ATOM 617 N N . GLY A 1 84 ? 12.353 2.151 -2.854 1.00 97.75 84 GLY A N 1
ATOM 618 C CA . GLY A 1 84 ? 10.965 2.588 -2.797 1.00 97.75 84 GLY A CA 1
ATOM 619 C C . GLY A 1 84 ? 10.243 2.077 -1.546 1.00 97.75 84 GLY A C 1
ATOM 620 O O . GLY A 1 84 ? 9.524 2.842 -0.912 1.00 97.75 84 GLY A O 1
ATOM 621 N N . MET A 1 85 ? 10.499 0.840 -1.106 1.00 98.38 85 MET A N 1
ATOM 622 C CA . MET A 1 85 ? 9.982 0.337 0.174 1.00 98.38 85 MET A CA 1
ATOM 623 C C . MET A 1 85 ? 10.499 1.153 1.367 1.00 98.38 85 MET A C 1
ATOM 625 O O . MET A 1 85 ? 9.715 1.517 2.241 1.00 98.38 85 MET A O 1
ATOM 629 N N . GLN A 1 86 ? 11.792 1.499 1.386 1.00 98.50 86 GLN A N 1
ATOM 630 C CA . GLN A 1 86 ? 12.353 2.386 2.410 1.00 98.50 86 GLN A CA 1
ATOM 631 C C . GLN A 1 86 ? 11.624 3.733 2.422 1.00 98.50 86 GLN A C 1
ATOM 633 O O . GLN A 1 86 ? 11.226 4.201 3.485 1.00 98.50 86 GLN A O 1
ATOM 638 N N . ARG A 1 87 ? 11.358 4.309 1.244 1.00 98.25 87 ARG A N 1
ATOM 639 C CA . ARG A 1 87 ? 10.603 5.559 1.134 1.00 98.25 87 ARG A CA 1
ATOM 640 C C . ARG A 1 87 ? 9.203 5.450 1.743 1.00 98.25 87 ARG A C 1
ATOM 642 O O . ARG A 1 87 ? 8.780 6.390 2.411 1.00 98.25 87 ARG A O 1
ATOM 649 N N . LEU A 1 88 ? 8.495 4.336 1.541 1.00 98.56 88 LEU A N 1
ATOM 650 C CA . LEU A 1 88 ? 7.183 4.109 2.160 1.00 98.56 88 LEU A CA 1
ATOM 651 C C . LEU A 1 88 ? 7.274 4.043 3.689 1.00 98.56 88 LEU A C 1
ATOM 653 O O . LEU A 1 88 ? 6.462 4.662 4.370 1.00 98.56 88 LEU A O 1
ATOM 657 N N . ILE A 1 89 ? 8.277 3.344 4.226 1.00 98.38 89 ILE A N 1
ATOM 658 C CA . ILE A 1 89 ? 8.520 3.267 5.676 1.00 98.38 89 ILE A CA 1
ATOM 659 C C . ILE A 1 89 ? 8.789 4.660 6.254 1.00 98.38 89 ILE A C 1
ATOM 661 O O . ILE A 1 89 ? 8.232 5.010 7.295 1.00 98.38 89 ILE A O 1
ATOM 665 N N . ASP A 1 90 ? 9.611 5.460 5.574 1.00 98.38 90 ASP A N 1
ATOM 666 C CA . ASP A 1 90 ? 9.938 6.818 6.010 1.00 98.38 90 ASP A CA 1
ATOM 667 C C . ASP A 1 90 ? 8.698 7.722 6.010 1.00 98.38 90 ASP A C 1
ATOM 669 O O . ASP A 1 90 ? 8.529 8.519 6.928 1.00 98.38 90 ASP A O 1
ATOM 673 N N . ILE A 1 91 ? 7.806 7.572 5.019 1.00 98.06 91 ILE A N 1
ATOM 674 C CA . ILE A 1 91 ? 6.515 8.277 4.990 1.00 98.06 91 ILE A CA 1
ATOM 675 C C . ILE A 1 91 ? 5.677 7.890 6.203 1.00 98.06 91 ILE A C 1
ATOM 677 O O . ILE A 1 91 ? 5.246 8.779 6.919 1.00 98.06 91 ILE A O 1
ATOM 681 N N . VAL A 1 92 ? 5.479 6.592 6.465 1.00 97.50 92 VAL A N 1
ATOM 682 C CA . VAL A 1 92 ? 4.667 6.130 7.606 1.00 97.50 92 VAL A CA 1
ATOM 683 C C . VAL A 1 92 ? 5.193 6.686 8.928 1.00 97.50 92 VAL A C 1
ATOM 685 O O . VAL A 1 92 ? 4.419 7.162 9.751 1.00 97.50 92 VAL A O 1
ATOM 688 N N . ARG A 1 93 ? 6.510 6.624 9.141 1.00 96.06 93 ARG A N 1
ATOM 689 C CA . ARG A 1 93 ? 7.137 7.046 10.402 1.00 96.06 93 ARG A CA 1
ATOM 690 C C . ARG A 1 93 ? 7.182 8.558 10.588 1.00 96.06 93 ARG A C 1
ATOM 692 O O . ARG A 1 93 ? 7.254 9.009 11.725 1.00 96.06 93 ARG A O 1
ATOM 699 N N . GLY A 1 94 ? 7.203 9.312 9.493 1.00 96.12 94 GLY A N 1
ATOM 700 C CA . GLY A 1 94 ? 7.218 10.772 9.499 1.00 96.12 94 GLY A CA 1
ATOM 701 C C . GLY A 1 94 ? 5.861 11.404 9.200 1.00 96.12 94 GLY A C 1
ATOM 702 O O . GLY A 1 94 ? 5.828 12.594 8.908 1.00 96.12 94 GLY A O 1
ATOM 703 N N . HIS A 1 95 ? 4.772 10.628 9.176 1.00 95.31 95 HIS A N 1
ATOM 704 C CA . HIS A 1 95 ? 3.451 11.148 8.833 1.00 95.31 95 HIS A CA 1
ATOM 705 C C . HIS A 1 95 ? 2.863 11.928 10.006 1.00 95.31 95 HIS A C 1
ATOM 707 O O . HIS A 1 95 ? 2.672 11.377 11.091 1.00 95.31 95 HIS A O 1
ATOM 713 N N . ASP A 1 96 ? 2.536 13.192 9.762 1.00 90.25 96 ASP A N 1
ATOM 714 C CA . ASP A 1 96 ? 1.865 14.036 10.741 1.00 90.25 96 ASP A CA 1
ATOM 715 C C . ASP A 1 96 ? 0.358 13.757 10.712 1.00 90.25 96 ASP A C 1
ATOM 717 O O . ASP A 1 96 ? -0.315 13.966 9.698 1.00 90.25 96 ASP A O 1
ATOM 721 N N . TYR A 1 97 ? -0.187 13.302 11.839 1.00 82.19 97 TYR A N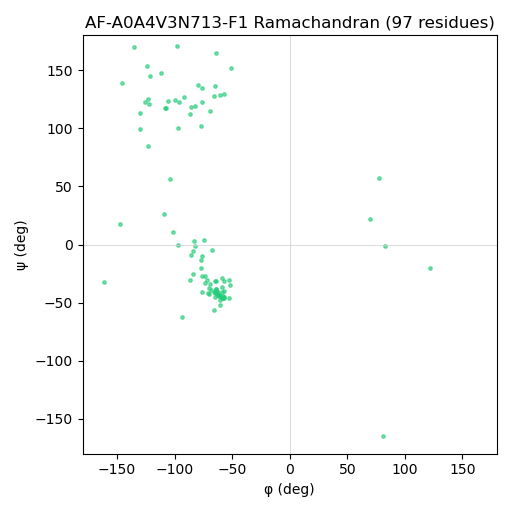 1
ATOM 722 C CA . TYR A 1 97 ? -1.630 13.169 12.008 1.00 82.19 97 TYR A CA 1
ATOM 723 C C . TYR A 1 97 ? -2.205 14.509 12.491 1.00 82.19 97 TYR A C 1
ATOM 725 O O . TYR A 1 97 ? -1.810 14.975 13.563 1.00 82.19 97 TYR A O 1
ATOM 733 N N . PRO A 1 98 ? -3.103 15.156 11.725 1.00 70.31 98 PRO A N 1
ATOM 734 C CA . PRO A 1 98 ? -3.775 16.360 12.195 1.00 70.31 98 PRO A CA 1
ATOM 735 C C . PRO A 1 98 ? -4.661 16.023 13.405 1.00 70.31 98 PRO A C 1
ATOM 737 O O . PRO A 1 98 ? -5.335 14.992 13.405 1.00 70.31 98 PRO A O 1
ATOM 740 N N . PHE A 1 99 ? -4.603 16.882 14.429 1.00 59.06 99 PHE A N 1
ATOM 741 C CA . PHE A 1 99 ? -5.411 16.803 15.653 1.00 59.06 99 PHE A CA 1
ATOM 742 C C . PHE A 1 99 ? -6.908 16.979 15.384 1.00 59.06 99 PHE A C 1
ATOM 744 O O . PHE A 1 99 ? -7.251 17.797 14.496 1.00 59.06 99 PHE A O 1
#

Secondary structure (DSSP, 8-state):
--STTSHHHHHHHHH-TT--------TT-BSS---TTSSS--BHHHHHHHHHHHT-S-S-------TTTTSTTTT--HHHHHHHHHHHHHHHHTPPPP-

Radius of gyration: 14.65 Å; Cα contacts (8 Å, |Δi|>4): 106; chains: 1; bounding box: 32×32×37 Å

pLDDT: mean 94.54, std 5.74, range [59.06, 98.56]

Mean predicted aligned error: 3.32 Å